Protein AF-A0AAN6ZR58-F1 (afdb_monomer)

Radius of gyration: 18.22 Å; Cα contacts (8 Å, |Δi|>4): 201; chains: 1; bounding box: 56×45×53 Å

Solvent-accessible surface area (backbone atoms only — not comparable to full-atom values): 9163 Å² total; per-residue (Å²): 122,64,61,69,59,78,67,65,90,65,100,60,87,48,36,48,40,38,34,45,58,91,63,96,71,82,87,74,92,67,84,86,82,69,66,88,87,56,59,58,69,64,49,52,52,53,52,48,52,56,48,52,51,46,43,73,75,44,66,88,54,75,62,45,44,31,51,76,44,78,52,60,43,78,96,56,53,93,70,52,53,72,58,56,50,48,50,57,54,48,51,53,31,54,77,68,53,19,28,39,36,36,78,28,50,72,84,45,44,71,61,45,43,77,73,58,30,42,81,78,46,71,44,84,47,102,89,48,54,34,35,32,28,42,20,78,43,70,80,74,81,80,77,72,79,80,78,83,128

InterPro domains:
  IPR000182 GNAT domain [PF13673] (60-122)
  IPR016181 Acyl-CoA N-acyltransferase [SSF55729] (57-133)
  IPR052523 Trichothecene Biosynthesis Acetyltransferases [PTHR42791] (30-126)

Secondary structure (DSSP, 8-state):
--------SSS---EEEEEEE----PPP-------TT--HHHHHHHHHHHHHHHHHHHTT-SSEEEEEEEEE-GGGTTSSHHHHHHHHHHHHHHHTT-EEEEEE-HHHHHHHHTTTPEEEEEE--TT-PEEEEEEPPP-----------

Mean predicted aligned error: 9.73 Å

Nearest PDB structures (foldseek):
  7k09-assembly1_A  TM=6.483E-01  e=1.886E-06  Streptomyces alboniger
  5us1-assembly4_H  TM=8.167E-01  e=4.583E-03  Providencia stuartii
  1xeb-assembly8_H  TM=8.016E-01  e=1.595E-02  Pseudomonas aeruginosa
  2g0b-assembly11_D  TM=6.343E-01  e=1.243E-02  uncultured bacterium
  5us1-assembly5_J-2  TM=4.801E-01  e=3.801E-03  Providencia stuartii

Sequence (149 aa):
MADVVKVGGNDELKARVTTSKSRSKSRSEDDGWVPEALDVPAWLEVSAALRNERERVVGRLEDVCRITLLSIRPDYQRLGLGSALMHHICEDIDRHGRYGNVLSSPAGVRLYSKFRFEVVGRVETPYGPISSMLRRKVQRDVSVPKKHY

Structure (mmCIF, N/CA/C/O backbone):
data_AF-A0AAN6ZR58-F1
#
_entry.id   AF-A0AAN6ZR58-F1
#
loop_
_atom_site.group_PDB
_atom_site.id
_atom_site.type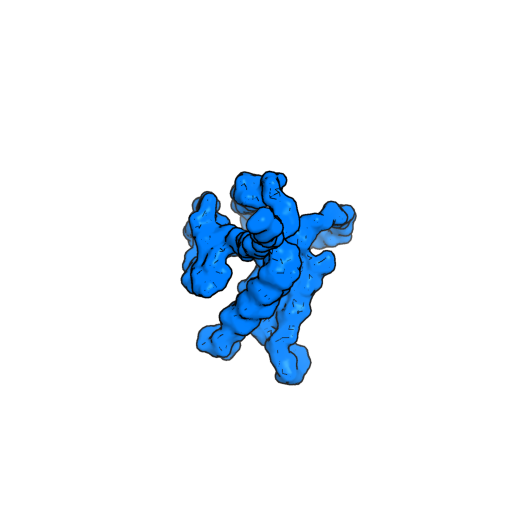_symbol
_atom_site.label_atom_id
_atom_site.label_alt_id
_atom_site.label_comp_id
_atom_site.label_asym_id
_atom_site.label_entity_id
_atom_site.label_seq_id
_atom_site.pdbx_PDB_ins_code
_atom_site.Cartn_x
_atom_site.Cartn_y
_atom_site.Cartn_z
_atom_site.occupancy
_atom_site.B_iso_or_equiv
_atom_site.auth_seq_id
_atom_site.auth_comp_id
_atom_site.auth_asym_id
_atom_site.auth_atom_id
_atom_site.pdbx_PDB_model_num
ATOM 1 N N . MET A 1 1 ? 10.030 -2.400 15.795 1.00 27.03 1 MET A N 1
ATOM 2 C CA . MET A 1 1 ? 9.904 -3.868 15.751 1.00 27.03 1 MET A CA 1
ATOM 3 C C . MET A 1 1 ? 9.002 -4.175 14.570 1.00 27.03 1 MET A C 1
ATOM 5 O O . MET A 1 1 ? 7.974 -3.514 14.467 1.00 27.03 1 MET A O 1
ATOM 9 N N . ALA A 1 2 ? 9.465 -4.982 13.617 1.00 32.69 2 ALA A N 1
ATOM 10 C CA . ALA A 1 2 ? 8.630 -5.444 12.517 1.00 32.69 2 ALA A CA 1
ATOM 11 C C . ALA A 1 2 ? 7.964 -6.732 12.984 1.00 32.69 2 ALA A C 1
ATOM 13 O O . ALA A 1 2 ? 8.671 -7.659 13.375 1.00 32.69 2 ALA A O 1
ATOM 14 N N . ASP A 1 3 ? 6.639 -6.764 12.994 1.00 38.50 3 ASP A N 1
ATOM 15 C CA . ASP A 1 3 ? 5.913 -7.944 13.442 1.00 38.50 3 ASP A CA 1
ATOM 16 C C . A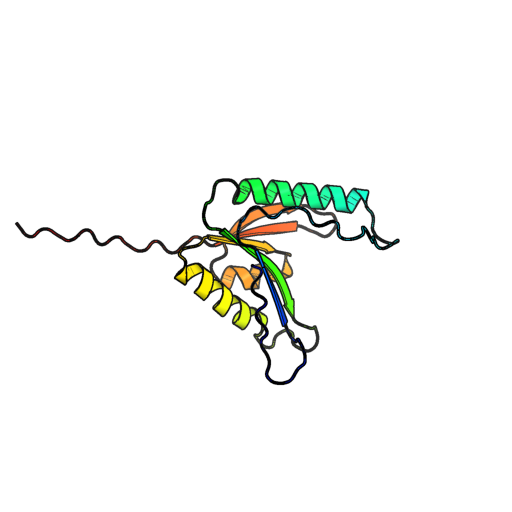SP A 1 3 ? 5.804 -8.895 12.238 1.00 38.50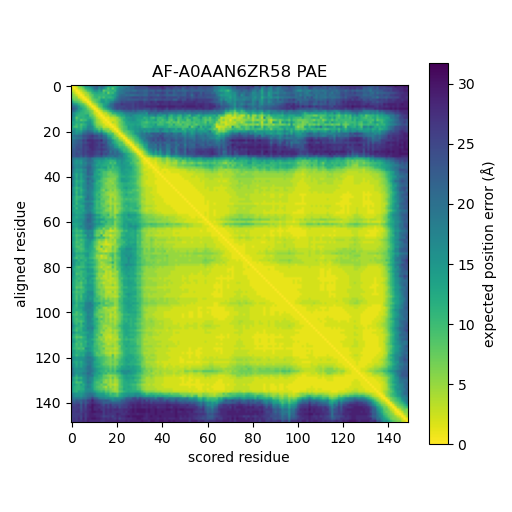 3 ASP A C 1
ATOM 18 O O . ASP A 1 3 ? 5.112 -8.613 11.258 1.00 38.50 3 ASP A O 1
ATOM 22 N N . VAL A 1 4 ? 6.579 -9.986 12.267 1.00 41.53 4 VAL A N 1
ATOM 23 C CA . VAL A 1 4 ? 6.490 -11.073 11.283 1.00 41.53 4 VAL A CA 1
ATOM 24 C C . VAL A 1 4 ? 5.419 -12.034 11.774 1.00 41.53 4 VAL A C 1
ATOM 26 O O . VAL A 1 4 ? 5.647 -12.824 12.686 1.00 41.53 4 VAL A O 1
ATOM 29 N N . VAL A 1 5 ? 4.237 -11.965 11.172 1.00 44.62 5 VAL A N 1
ATOM 30 C CA . VAL A 1 5 ? 3.155 -12.907 11.471 1.00 44.62 5 VAL A CA 1
ATOM 31 C C . VAL A 1 5 ? 3.339 -14.135 10.584 1.00 44.62 5 VAL A C 1
ATOM 33 O O . VAL A 1 5 ? 3.177 -14.059 9.365 1.00 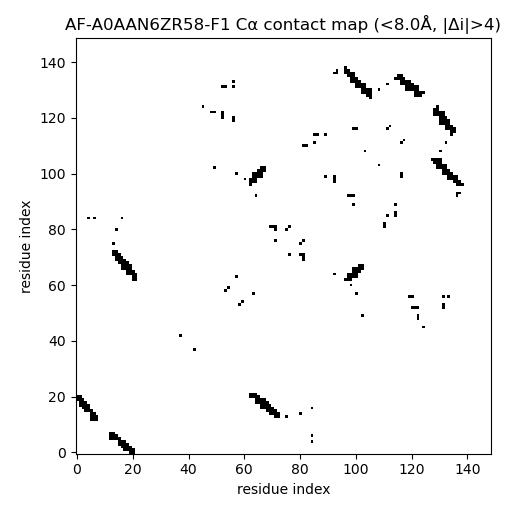44.62 5 VAL A O 1
ATOM 36 N N . LYS A 1 6 ? 3.714 -15.260 11.200 1.00 44.22 6 LYS A N 1
ATOM 37 C CA . LYS A 1 6 ? 3.848 -16.571 10.553 1.00 44.22 6 LYS A CA 1
ATOM 38 C C . LYS A 1 6 ? 2.519 -17.313 10.729 1.00 44.22 6 LYS A C 1
ATOM 40 O O . LYS A 1 6 ? 2.116 -17.581 11.855 1.00 44.22 6 LYS A O 1
ATOM 45 N N . VAL A 1 7 ? 1.819 -17.615 9.635 1.00 41.25 7 VAL A N 1
ATOM 46 C CA . VAL A 1 7 ? 0.577 -18.409 9.670 1.00 41.25 7 VAL A CA 1
ATOM 47 C C . VAL A 1 7 ? 0.832 -19.744 8.972 1.00 41.25 7 VAL A C 1
ATOM 49 O O . VAL A 1 7 ? 0.990 -19.784 7.753 1.00 41.25 7 VAL A O 1
ATOM 52 N N . GLY A 1 8 ? 0.893 -20.827 9.752 1.00 39.72 8 GLY A N 1
ATOM 53 C CA . GLY A 1 8 ? 1.026 -22.201 9.260 1.00 39.72 8 GLY A CA 1
ATOM 54 C C . GLY A 1 8 ? 1.636 -23.142 10.301 1.00 39.72 8 GLY A C 1
ATOM 55 O O . GLY A 1 8 ? 2.738 -22.892 10.776 1.00 39.72 8 GLY A O 1
ATOM 56 N N . GLY A 1 9 ? 0.914 -24.214 10.649 1.00 40.81 9 GLY A N 1
ATOM 57 C CA . GLY A 1 9 ? 1.487 -25.376 11.334 1.00 40.81 9 GLY A CA 1
ATOM 58 C C . GLY A 1 9 ? 2.362 -26.174 10.361 1.00 40.81 9 GLY A C 1
ATOM 59 O O . GLY A 1 9 ? 1.976 -26.350 9.202 1.00 40.81 9 GLY A O 1
ATOM 60 N N . ASN A 1 10 ? 3.516 -26.630 10.850 1.00 42.72 10 ASN A N 1
ATOM 61 C CA . ASN A 1 10 ? 4.685 -27.168 10.136 1.00 42.72 10 ASN A CA 1
ATOM 62 C C . ASN A 1 10 ? 5.546 -26.118 9.414 1.00 42.72 10 ASN A C 1
ATOM 64 O O . ASN A 1 10 ? 5.038 -25.242 8.721 1.00 42.72 10 ASN A O 1
ATOM 68 N N . ASP A 1 11 ? 6.862 -26.250 9.600 1.00 52.41 11 ASP A N 1
ATOM 69 C CA . ASP A 1 11 ? 7.977 -25.297 9.435 1.00 52.41 11 ASP A CA 1
ATOM 70 C C . ASP A 1 11 ? 8.151 -24.518 8.109 1.00 52.41 11 ASP A C 1
ATOM 72 O O . ASP A 1 11 ? 9.144 -23.813 7.929 1.00 52.41 11 ASP A O 1
ATOM 76 N N . GLU A 1 12 ? 7.185 -24.525 7.194 1.00 53.59 12 GLU A N 1
ATOM 77 C CA . GLU A 1 12 ? 7.275 -23.821 5.913 1.00 53.59 12 GLU A CA 1
ATOM 78 C C . GLU A 1 12 ? 6.613 -22.429 5.961 1.00 53.59 12 GLU A C 1
ATOM 80 O O . GLU A 1 12 ? 5.435 -22.2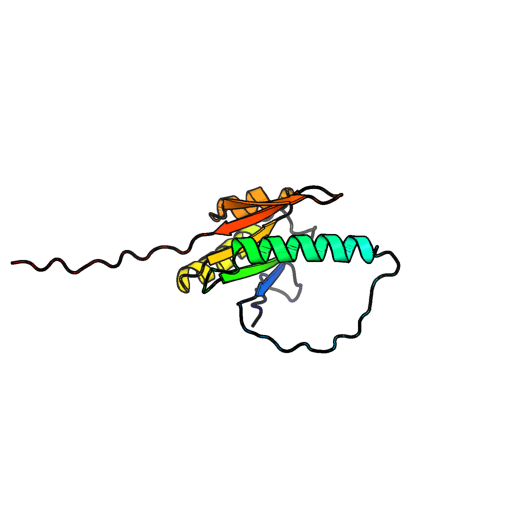74 6.292 1.00 53.59 12 GLU A O 1
ATOM 85 N N . LEU A 1 13 ? 7.362 -21.375 5.614 1.00 61.38 13 LEU A N 1
ATOM 86 C CA . LEU A 1 13 ? 6.875 -19.992 5.649 1.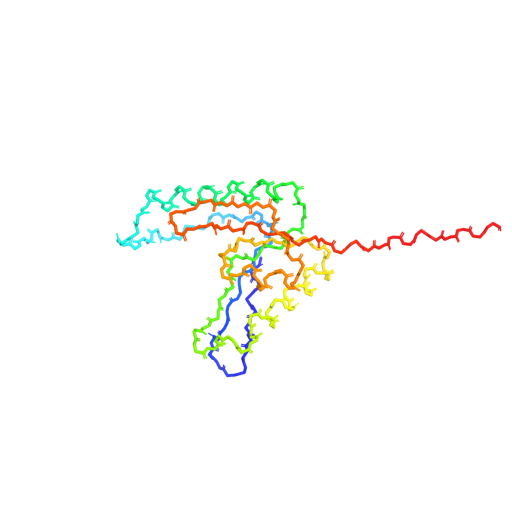00 61.38 13 LEU A CA 1
ATOM 87 C C . LEU A 1 13 ? 5.977 -19.708 4.426 1.00 61.38 13 LEU A C 1
ATOM 89 O O . LEU A 1 13 ? 6.452 -19.371 3.345 1.00 61.38 13 LEU A O 1
ATOM 93 N N . LYS A 1 14 ? 4.658 -19.866 4.594 1.00 72.88 14 LYS A N 1
ATOM 94 C CA . LYS A 1 14 ? 3.650 -19.764 3.510 1.00 72.88 14 LYS A CA 1
ATOM 95 C C . LYS A 1 14 ? 3.246 -18.336 3.148 1.00 72.88 14 LYS A C 1
ATOM 97 O O . LYS A 1 14 ? 2.762 -18.061 2.048 1.00 72.88 14 LYS A O 1
ATOM 102 N N . ALA A 1 15 ? 3.442 -17.433 4.095 1.00 69.31 15 ALA A N 1
ATOM 103 C CA . ALA A 1 15 ? 2.996 -16.061 4.038 1.00 69.31 15 ALA A CA 1
ATOM 104 C C . ALA A 1 15 ? 3.940 -15.178 4.848 1.00 69.31 15 ALA A C 1
ATOM 106 O O . ALA A 1 15 ? 4.386 -15.573 5.928 1.00 69.31 15 ALA A O 1
ATOM 107 N N . ARG A 1 16 ? 4.215 -13.976 4.343 1.00 76.31 16 ARG A N 1
ATOM 108 C CA . ARG A 1 16 ? 5.025 -12.981 5.042 1.00 76.31 16 ARG A CA 1
ATOM 109 C C . ARG A 1 16 ? 4.316 -11.641 5.023 1.00 76.31 16 ARG A C 1
ATOM 111 O O . ARG A 1 16 ? 3.951 -11.133 3.965 1.00 76.31 16 ARG A O 1
ATOM 118 N N . VAL A 1 17 ? 4.199 -11.046 6.204 1.00 71.62 17 VAL A N 1
ATOM 119 C CA . VAL A 1 17 ? 3.919 -9.623 6.354 1.00 71.62 17 VAL A CA 1
ATOM 120 C C . VAL A 1 17 ? 5.107 -8.950 7.021 1.00 71.62 17 VAL A C 1
ATOM 122 O O . VAL A 1 17 ? 5.777 -9.521 7.880 1.00 71.62 17 VAL A O 1
ATOM 125 N N . THR A 1 18 ? 5.405 -7.733 6.598 1.00 77.94 18 THR A N 1
ATOM 126 C CA . THR A 1 18 ? 6.303 -6.844 7.322 1.00 77.94 18 THR A CA 1
ATOM 127 C C . THR A 1 18 ? 5.561 -5.540 7.556 1.00 77.94 18 THR A C 1
ATOM 129 O O . THR A 1 18 ? 5.017 -4.941 6.627 1.00 77.94 18 THR A O 1
ATOM 132 N N . THR A 1 19 ? 5.502 -5.132 8.819 1.00 74.00 19 THR A N 1
ATOM 133 C CA . THR A 1 19 ? 4.963 -3.841 9.231 1.00 74.00 19 THR A CA 1
ATOM 134 C C . THR A 1 19 ? 6.076 -3.001 9.839 1.00 74.00 19 THR A C 1
ATOM 136 O O . THR A 1 19 ? 7.025 -3.520 10.428 1.00 74.00 19 THR A O 1
ATOM 139 N N . SER A 1 20 ? 5.997 -1.684 9.691 1.00 75.44 20 SER A N 1
ATOM 140 C CA . SER A 1 20 ? 6.901 -0.768 10.386 1.00 75.44 20 SER A CA 1
ATOM 141 C C . SER A 1 20 ? 6.091 0.250 11.171 1.00 75.44 20 SER A C 1
ATOM 143 O O . SER A 1 20 ? 5.238 0.924 10.593 1.00 75.44 20 SER A O 1
ATOM 145 N N . LYS A 1 21 ? 6.402 0.390 12.460 1.00 63.03 21 LYS A N 1
ATOM 146 C CA . LYS A 1 21 ? 5.972 1.517 13.296 1.00 63.03 21 LYS A CA 1
ATOM 147 C C . LYS A 1 21 ? 6.974 2.657 13.100 1.00 63.03 21 LYS A C 1
ATOM 149 O O . LYS A 1 21 ? 8.173 2.386 12.988 1.00 63.03 21 LYS A O 1
ATOM 154 N N . SER A 1 22 ? 6.511 3.902 13.058 1.00 50.00 22 SER A N 1
ATOM 155 C CA . SER A 1 22 ? 7.383 5.079 13.026 1.00 50.00 22 SER A CA 1
ATOM 156 C C . SER A 1 22 ? 8.159 5.193 14.347 1.00 50.00 22 SER A C 1
ATOM 158 O O . SER A 1 22 ? 7.701 5.788 15.313 1.00 50.00 22 SER A O 1
ATOM 160 N N . ARG A 1 23 ? 9.342 4.580 14.414 1.00 43.62 23 ARG A N 1
ATOM 161 C CA . ARG A 1 23 ? 10.403 4.926 15.370 1.00 43.62 23 ARG A CA 1
ATOM 162 C C . ARG A 1 23 ? 11.661 5.196 14.562 1.00 43.62 23 ARG A C 1
ATOM 164 O O . ARG A 1 23 ? 11.975 4.422 13.656 1.00 43.62 23 ARG A O 1
ATOM 171 N N . SER A 1 24 ? 12.353 6.285 14.892 1.00 43.38 24 SER A N 1
ATOM 172 C CA . SER A 1 24 ? 13.680 6.598 14.369 1.00 43.38 24 SER A CA 1
ATOM 173 C C . SER A 1 24 ? 14.584 5.377 14.556 1.00 43.38 24 SER A C 1
ATOM 175 O O . SER A 1 24 ? 14.743 4.866 15.666 1.00 43.38 24 SER A O 1
ATOM 177 N N . LYS A 1 25 ? 15.114 4.843 13.454 1.00 42.88 25 LYS A N 1
ATOM 178 C CA . LYS A 1 25 ? 16.064 3.731 13.478 1.00 42.88 25 LYS A CA 1
ATOM 179 C C . LYS A 1 25 ? 17.340 4.199 12.792 1.00 42.88 25 LYS A C 1
ATOM 181 O O . LYS A 1 25 ? 17.284 4.686 11.665 1.00 42.88 25 LYS A O 1
ATOM 186 N N . SER A 1 26 ? 18.453 4.091 13.512 1.00 45.31 26 SER A N 1
ATOM 187 C CA . SER A 1 26 ? 19.804 4.321 13.011 1.00 45.31 26 SER A CA 1
ATOM 188 C C . SER A 1 26 ? 20.076 3.444 11.785 1.00 45.31 26 SER A C 1
ATOM 190 O O . SER A 1 26 ? 19.645 2.288 11.727 1.00 45.31 26 SER A O 1
ATOM 192 N N . ARG A 1 27 ? 20.757 4.023 10.787 1.00 40.75 27 ARG A N 1
ATOM 193 C CA . ARG A 1 27 ? 21.229 3.317 9.587 1.00 40.75 27 ARG A CA 1
ATOM 194 C C . ARG A 1 27 ? 22.215 2.242 10.038 1.00 40.75 27 ARG A C 1
ATOM 196 O O . ARG A 1 27 ? 23.224 2.573 10.645 1.00 40.75 27 ARG A O 1
ATOM 203 N N . SER A 1 28 ? 21.892 0.980 9.781 1.00 51.19 28 SER A N 1
ATOM 204 C CA . SER A 1 28 ? 22.899 -0.083 9.732 1.00 51.19 28 SER A CA 1
ATOM 205 C C . SER A 1 28 ? 23.416 -0.134 8.302 1.00 51.19 28 SER A C 1
ATOM 207 O O . SER A 1 28 ? 22.634 0.010 7.360 1.00 51.19 28 SER A O 1
ATOM 209 N N . GLU A 1 29 ? 24.731 -0.250 8.177 1.00 50.47 29 GLU A N 1
ATOM 210 C CA . GLU A 1 29 ? 25.445 -0.511 6.934 1.00 50.47 29 GLU A CA 1
ATOM 211 C C . GLU A 1 29 ? 25.130 -1.954 6.533 1.00 50.47 29 GLU A C 1
ATOM 213 O O . GLU A 1 29 ? 25.643 -2.895 7.127 1.00 50.47 29 GLU A O 1
ATOM 218 N N . ASP A 1 30 ? 24.179 -2.122 5.618 1.00 54.50 30 ASP A N 1
ATOM 219 C CA . ASP A 1 30 ? 23.919 -3.399 4.958 1.00 54.50 30 ASP A CA 1
ATOM 220 C C . ASP A 1 30 ? 24.599 -3.300 3.588 1.00 54.50 30 ASP A C 1
ATOM 222 O O . ASP A 1 30 ? 24.325 -2.351 2.841 1.00 54.50 30 ASP A O 1
ATOM 226 N N . ASP A 1 31 ? 25.558 -4.192 3.325 1.00 50.97 31 ASP A N 1
ATOM 227 C CA . ASP A 1 31 ? 26.434 -4.155 2.152 1.00 50.97 31 ASP A CA 1
ATOM 228 C C . ASP A 1 31 ? 25.599 -4.055 0.871 1.00 50.97 31 ASP A C 1
ATOM 230 O O . ASP A 1 31 ? 24.733 -4.889 0.603 1.00 50.97 31 ASP A O 1
ATOM 234 N N . GLY A 1 32 ? 25.844 -2.988 0.103 1.00 64.62 32 GLY A N 1
ATOM 235 C CA . GLY A 1 32 ? 25.041 -2.504 -1.023 1.00 64.62 32 GLY A CA 1
ATOM 236 C C . GLY A 1 32 ? 25.034 -3.399 -2.261 1.00 64.62 32 GLY A C 1
ATOM 237 O O . GLY A 1 32 ? 25.322 -2.930 -3.361 1.00 64.62 32 GLY A O 1
ATOM 238 N N . TRP A 1 33 ? 24.690 -4.675 -2.104 1.00 82.88 33 TRP A N 1
ATOM 239 C CA . TRP A 1 33 ? 24.443 -5.574 -3.217 1.00 82.88 33 TRP A CA 1
ATOM 240 C C . TRP A 1 33 ? 23.219 -5.107 -4.010 1.00 82.88 33 TRP A C 1
ATOM 242 O O . TRP A 1 33 ? 22.123 -4.931 -3.469 1.00 82.88 33 TRP A O 1
ATOM 252 N N . VAL A 1 34 ? 23.414 -4.925 -5.314 1.00 80.56 34 VAL A N 1
ATOM 253 C CA . VAL A 1 34 ? 22.378 -4.537 -6.270 1.00 80.56 34 VAL A CA 1
ATOM 254 C C . VAL A 1 34 ? 22.413 -5.529 -7.436 1.00 80.56 34 VAL A C 1
ATOM 256 O O . VAL A 1 34 ? 23.500 -5.798 -7.950 1.00 80.56 34 VAL A O 1
ATOM 259 N N . PRO A 1 35 ? 21.267 -6.090 -7.872 1.00 88.06 35 PRO A N 1
ATOM 260 C CA . PRO A 1 35 ? 21.230 -6.952 -9.049 1.00 88.06 35 PRO A CA 1
ATOM 261 C C . PRO A 1 35 ? 21.724 -6.213 -10.298 1.00 88.06 35 PRO A C 1
ATOM 263 O O . PRO A 1 35 ? 21.307 -5.085 -10.538 1.00 88.06 35 PRO A O 1
ATOM 266 N N . GLU A 1 36 ? 22.528 -6.869 -11.135 1.00 88.62 36 GLU A N 1
ATOM 267 C CA . GLU A 1 36 ? 23.045 -6.282 -12.386 1.00 88.62 36 GLU A CA 1
ATOM 268 C C . GLU A 1 36 ? 21.922 -5.830 -13.334 1.00 88.62 36 GLU A C 1
ATOM 270 O O . GLU A 1 36 ? 22.024 -4.801 -13.992 1.00 88.62 36 GLU A O 1
ATOM 275 N N . ALA A 1 37 ? 20.804 -6.560 -13.345 1.00 91.88 37 ALA A N 1
ATOM 276 C CA . ALA A 1 37 ? 19.631 -6.231 -14.150 1.00 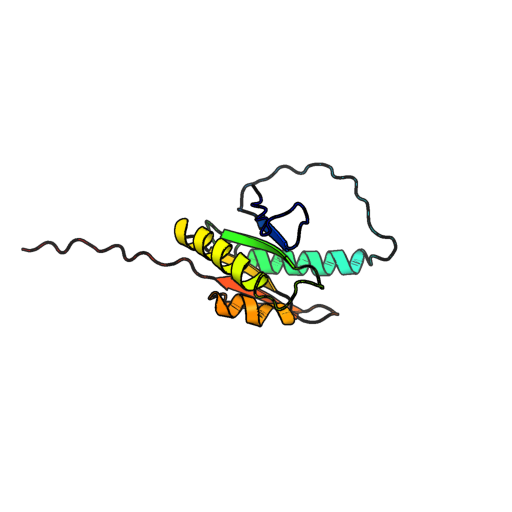91.88 37 ALA A CA 1
ATOM 277 C C . ALA A 1 37 ? 18.793 -5.058 -13.597 1.00 91.88 37 ALA A C 1
ATOM 279 O O . ALA A 1 37 ? 17.768 -4.716 -14.188 1.00 91.88 37 ALA A O 1
ATOM 280 N N . LEU A 1 38 ? 19.157 -4.472 -12.448 1.00 88.88 38 LEU A N 1
ATOM 281 C CA . LEU A 1 38 ? 18.409 -3.357 -11.879 1.00 88.88 38 LEU A CA 1
ATOM 282 C C . LEU A 1 38 ? 18.798 -2.047 -12.569 1.00 88.88 38 LEU A C 1
ATOM 284 O O . LEU A 1 38 ? 19.916 -1.560 -12.425 1.00 88.88 38 LEU A O 1
ATOM 288 N N . ASP A 1 39 ? 17.827 -1.418 -13.222 1.00 90.69 39 ASP A N 1
ATOM 289 C CA . ASP A 1 39 ? 17.930 -0.018 -13.628 1.00 90.69 39 ASP A CA 1
ATOM 290 C C . ASP A 1 39 ? 17.933 0.878 -12.375 1.00 90.69 39 ASP A C 1
ATOM 292 O O . ASP A 1 39 ? 16.890 1.177 -11.783 1.00 90.69 39 ASP A O 1
ATOM 296 N N . VAL A 1 40 ? 19.134 1.249 -11.922 1.00 90.94 40 VAL A N 1
ATOM 297 C CA . VAL A 1 40 ? 19.335 2.042 -10.701 1.00 90.94 40 VAL A CA 1
ATOM 298 C C . VAL A 1 40 ? 18.703 3.438 -10.810 1.00 90.94 40 VAL A C 1
ATOM 300 O O . VAL A 1 40 ? 17.998 3.814 -9.869 1.00 90.94 40 VAL A O 1
ATOM 303 N N . PRO A 1 41 ? 18.888 4.216 -11.900 1.00 91.06 41 PRO A N 1
ATOM 304 C CA . PRO A 1 41 ? 18.193 5.491 -12.075 1.00 91.06 41 PRO A CA 1
ATOM 305 C C . PRO A 1 41 ? 16.668 5.378 -11.968 1.00 91.06 41 PRO A C 1
ATOM 307 O O . PRO A 1 41 ? 16.065 6.091 -11.160 1.00 91.06 41 PRO A O 1
ATOM 310 N N . ALA A 1 42 ? 16.051 4.444 -12.699 1.00 90.69 42 ALA A N 1
ATOM 311 C CA . ALA A 1 42 ? 14.602 4.255 -12.658 1.00 90.69 42 ALA A CA 1
ATOM 312 C C . ALA A 1 42 ? 14.127 3.822 -11.261 1.00 90.69 42 ALA A C 1
ATOM 314 O O . ALA A 1 42 ? 13.107 4.297 -10.752 1.00 90.69 42 ALA A O 1
ATOM 315 N N . TRP A 1 43 ? 14.892 2.952 -10.594 1.00 90.25 43 TRP A N 1
ATOM 316 C CA . TRP A 1 43 ? 14.609 2.542 -9.222 1.00 90.25 43 TRP A CA 1
ATOM 317 C C . TRP A 1 43 ? 14.653 3.715 -8.236 1.00 90.25 43 TRP A C 1
ATOM 319 O O . TRP A 1 43 ? 13.777 3.821 -7.370 1.00 90.25 43 TRP A O 1
ATOM 329 N N . LEU A 1 44 ? 15.650 4.599 -8.346 1.00 92.06 44 LEU A N 1
ATOM 330 C CA . LEU A 1 44 ? 15.787 5.774 -7.484 1.00 92.06 44 LEU A CA 1
ATOM 331 C C . LEU A 1 44 ? 14.640 6.766 -7.690 1.00 92.06 44 LEU A C 1
ATOM 333 O O . LEU A 1 44 ? 14.104 7.273 -6.701 1.00 92.06 44 LEU A O 1
ATOM 337 N N . GLU A 1 45 ? 14.233 6.997 -8.937 1.00 93.31 45 GLU A N 1
ATOM 338 C CA . GLU A 1 45 ? 13.103 7.862 -9.280 1.00 93.31 45 GLU A CA 1
ATOM 339 C C . GLU A 1 45 ? 11.798 7.344 -8.661 1.00 93.31 45 GLU A C 1
ATOM 341 O O . GLU A 1 45 ? 11.150 8.047 -7.877 1.00 93.31 45 GLU A O 1
ATOM 346 N N . VAL A 1 46 ? 11.456 6.077 -8.918 1.00 92.50 46 VAL A N 1
ATOM 347 C CA . VAL A 1 46 ? 10.254 5.445 -8.352 1.00 92.50 46 VAL A CA 1
ATOM 348 C C . VAL A 1 46 ? 10.322 5.441 -6.823 1.00 92.50 46 VAL A C 1
ATOM 350 O O . VAL A 1 46 ? 9.349 5.784 -6.147 1.00 92.50 46 VAL A O 1
ATOM 353 N N . SER A 1 47 ? 11.482 5.125 -6.246 1.00 91.81 47 SER A N 1
ATOM 354 C CA . SER A 1 47 ? 11.684 5.133 -4.794 1.00 91.81 47 SER A CA 1
ATOM 355 C C . SER A 1 47 ? 11.475 6.515 -4.173 1.00 91.81 47 SER A C 1
ATOM 357 O O . SER A 1 47 ? 10.920 6.615 -3.073 1.00 91.81 47 SER A O 1
ATOM 359 N N . ALA A 1 48 ? 11.913 7.582 -4.846 1.00 95.25 48 ALA A N 1
ATOM 360 C CA . ALA A 1 48 ? 11.700 8.955 -4.406 1.00 95.25 48 ALA A CA 1
ATOM 361 C C . ALA A 1 48 ? 10.217 9.339 -4.489 1.00 95.25 48 ALA A C 1
ATOM 363 O O . ALA A 1 48 ? 9.669 9.845 -3.508 1.00 95.25 48 ALA A O 1
ATOM 364 N N . ALA A 1 49 ? 9.541 9.017 -5.593 1.00 95.94 49 ALA A N 1
ATOM 365 C CA . ALA A 1 49 ? 8.116 9.291 -5.766 1.00 95.94 49 ALA A CA 1
ATOM 366 C C . ALA A 1 49 ? 7.257 8.587 -4.698 1.00 95.94 49 ALA A C 1
ATOM 368 O O . ALA A 1 49 ? 6.441 9.225 -4.030 1.00 95.94 49 ALA A O 1
ATOM 369 N N . LEU A 1 50 ? 7.502 7.296 -4.442 1.00 95.00 50 LEU A N 1
ATOM 370 C CA . LEU A 1 50 ? 6.810 6.535 -3.392 1.00 95.00 50 LEU A CA 1
ATOM 371 C C . LEU A 1 50 ? 7.099 7.082 -1.984 1.00 95.00 50 LEU A C 1
ATOM 373 O O . LEU A 1 50 ? 6.234 7.047 -1.104 1.00 95.00 50 LEU A O 1
ATOM 377 N N . ARG A 1 51 ? 8.315 7.591 -1.743 1.00 95.00 51 ARG A N 1
ATOM 378 C CA . ARG A 1 51 ? 8.685 8.226 -0.470 1.00 95.00 51 ARG A CA 1
ATOM 379 C C . ARG A 1 51 ? 7.949 9.547 -0.269 1.00 95.00 51 ARG A C 1
ATOM 381 O O . ARG A 1 51 ? 7.421 9.757 0.820 1.00 95.00 51 ARG A O 1
ATOM 388 N N . ASN A 1 52 ? 7.897 10.386 -1.298 1.00 97.12 52 ASN A N 1
ATOM 389 C CA . ASN A 1 52 ? 7.205 11.672 -1.268 1.00 97.12 52 ASN A CA 1
ATOM 390 C C . ASN A 1 52 ? 5.700 11.482 -1.079 1.00 97.12 52 ASN A C 1
ATOM 392 O O . ASN A 1 52 ? 5.095 12.159 -0.254 1.00 97.12 52 ASN A O 1
ATOM 396 N N . GLU A 1 53 ? 5.106 10.508 -1.770 1.00 97.62 53 GLU A N 1
ATOM 397 C CA . GLU A 1 53 ? 3.690 10.186 -1.605 1.00 97.62 53 GLU A CA 1
ATOM 398 C C . GLU A 1 53 ? 3.379 9.711 -0.185 1.00 97.62 53 GLU A C 1
ATOM 400 O O . GLU A 1 53 ? 2.390 10.124 0.424 1.00 97.62 53 GLU A O 1
ATOM 405 N N . ARG A 1 54 ? 4.247 8.871 0.386 1.00 94.31 54 ARG A N 1
ATOM 406 C CA . ARG A 1 54 ? 4.109 8.465 1.784 1.00 94.31 54 ARG A CA 1
ATOM 407 C C . ARG A 1 54 ? 4.166 9.678 2.710 1.00 94.31 54 ARG A C 1
ATOM 409 O O . ARG A 1 54 ? 3.299 9.811 3.565 1.00 94.31 54 ARG A O 1
ATOM 416 N N . GLU A 1 55 ? 5.159 10.546 2.546 1.00 95.56 55 GLU A N 1
ATOM 417 C CA . GLU A 1 55 ? 5.302 11.749 3.372 1.00 95.56 55 GLU A CA 1
ATOM 418 C C . GLU A 1 55 ? 4.064 12.649 3.274 1.00 95.56 55 GLU A C 1
ATOM 420 O O . GLU A 1 55 ? 3.527 13.091 4.286 1.00 95.56 55 GLU A O 1
ATOM 425 N N . ARG A 1 56 ? 3.525 12.829 2.065 1.00 97.25 56 ARG A N 1
ATOM 426 C CA . ARG A 1 56 ? 2.293 13.587 1.830 1.00 97.25 56 ARG A CA 1
ATOM 427 C C . ARG A 1 56 ? 1.095 13.013 2.591 1.00 97.25 56 ARG A C 1
ATOM 429 O O . ARG A 1 56 ? 0.299 13.776 3.132 1.00 97.25 56 ARG A O 1
ATOM 436 N N . VAL A 1 57 ? 0.941 11.687 2.610 1.00 95.62 57 VAL A N 1
ATOM 437 C CA . VAL A 1 57 ? -0.231 11.025 3.208 1.00 95.62 57 VAL A CA 1
ATOM 438 C C . VAL A 1 57 ? -0.112 10.882 4.721 1.00 95.62 57 VAL A C 1
ATOM 440 O O . VAL A 1 57 ? -1.096 11.090 5.427 1.00 95.62 57 VAL A O 1
ATOM 443 N N . VAL A 1 58 ? 1.064 10.502 5.225 1.00 94.81 58 VAL A N 1
ATOM 444 C CA . VAL A 1 58 ? 1.235 10.130 6.638 1.00 94.81 58 VAL A CA 1
ATOM 445 C C . VAL A 1 58 ? 2.202 11.015 7.419 1.00 94.81 58 VAL A C 1
ATOM 447 O O . VAL A 1 58 ? 2.279 10.853 8.629 1.00 94.81 58 VAL A O 1
ATOM 450 N N . GLY A 1 59 ? 2.903 11.963 6.792 1.00 91.94 59 GLY A N 1
ATOM 451 C CA . GLY A 1 59 ? 3.922 12.793 7.457 1.00 91.94 59 GLY A CA 1
ATOM 452 C C . GLY A 1 59 ? 3.382 13.678 8.585 1.00 91.94 59 GLY A C 1
ATOM 453 O O . GLY A 1 59 ? 4.108 14.032 9.507 1.00 91.94 59 GLY A O 1
ATOM 454 N N . ARG A 1 60 ? 2.081 13.993 8.557 1.00 91.56 60 ARG A N 1
ATOM 455 C CA . ARG A 1 60 ? 1.381 14.737 9.622 1.00 91.56 60 ARG A CA 1
ATOM 456 C C . ARG A 1 60 ? 0.565 13.846 10.560 1.00 91.56 60 ARG A C 1
ATOM 458 O O . ARG A 1 60 ? -0.126 14.363 11.432 1.00 91.56 60 ARG A O 1
ATOM 465 N N . LEU A 1 61 ? 0.563 12.533 10.335 1.00 92.00 61 LEU A N 1
ATOM 466 C CA . LEU A 1 61 ? -0.200 11.590 11.142 1.00 92.00 61 LEU A CA 1
ATOM 467 C C . LEU A 1 61 ? 0.706 10.970 12.197 1.00 92.00 61 LEU A C 1
ATOM 469 O O . LEU A 1 61 ? 1.751 10.400 11.892 1.00 92.00 61 LEU A O 1
ATOM 473 N N . GLU A 1 62 ? 0.254 11.024 13.439 1.00 88.94 62 GLU A N 1
ATOM 474 C CA . GLU A 1 62 ? 0.841 10.255 14.527 1.00 88.94 62 GLU A CA 1
ATOM 475 C C . GLU A 1 62 ? 0.288 8.820 14.513 1.00 88.94 62 GLU A C 1
ATOM 477 O O . GLU A 1 62 ? -0.802 8.558 13.994 1.00 88.94 62 GLU A O 1
ATOM 482 N N . ASP A 1 63 ? 1.047 7.879 15.081 1.00 90.56 63 ASP A N 1
ATOM 483 C CA . ASP A 1 63 ? 0.609 6.499 15.318 1.00 90.56 63 ASP A CA 1
ATOM 484 C C . ASP A 1 63 ? 0.122 5.743 14.068 1.00 90.56 63 ASP A C 1
ATOM 486 O O . ASP A 1 63 ? -0.995 5.221 13.994 1.00 90.56 63 ASP A O 1
ATOM 490 N N . VAL A 1 64 ? 1.002 5.633 13.070 1.00 94.12 64 VAL A N 1
ATOM 491 C CA . VAL A 1 64 ? 0.725 4.936 11.806 1.00 94.12 64 VAL A CA 1
ATOM 492 C C . VAL A 1 64 ? 1.340 3.534 11.800 1.00 94.12 64 VAL A C 1
ATOM 494 O O . VAL A 1 64 ? 2.547 3.349 11.977 1.00 94.12 64 VAL A O 1
ATOM 497 N N . CYS A 1 65 ? 0.514 2.525 11.527 1.00 95.06 65 CYS A N 1
ATOM 498 C CA . CYS A 1 65 ? 0.956 1.189 11.151 1.00 95.06 65 CYS A CA 1
ATOM 499 C C . CYS A 1 65 ? 1.107 1.113 9.628 1.00 95.06 65 CYS A C 1
ATOM 501 O O . CYS A 1 65 ? 0.120 1.151 8.888 1.00 95.06 65 CYS A O 1
ATOM 503 N N . ARG A 1 66 ? 2.349 1.003 9.149 1.00 94.56 66 ARG A N 1
ATOM 504 C CA . ARG A 1 66 ? 2.630 0.846 7.719 1.00 94.56 66 ARG A CA 1
ATOM 505 C C . ARG A 1 66 ? 2.804 -0.623 7.367 1.00 94.56 66 ARG A C 1
ATOM 507 O O . ARG A 1 66 ? 3.707 -1.263 7.905 1.00 94.56 66 ARG A O 1
ATOM 514 N N . ILE A 1 67 ? 2.013 -1.119 6.420 1.00 95.00 67 ILE A N 1
ATOM 515 C CA . ILE A 1 67 ? 2.219 -2.425 5.786 1.00 95.00 67 ILE A CA 1
ATOM 516 C C . ILE A 1 67 ? 3.264 -2.225 4.684 1.00 95.00 67 ILE A C 1
ATOM 518 O O . ILE A 1 67 ? 3.003 -1.543 3.696 1.00 95.00 67 ILE A O 1
ATOM 522 N N . THR A 1 68 ? 4.472 -2.759 4.873 1.00 90.88 68 THR A N 1
ATOM 523 C CA . THR A 1 68 ? 5.585 -2.576 3.924 1.00 90.88 68 THR A CA 1
ATOM 524 C C . THR A 1 68 ? 5.644 -3.675 2.880 1.00 90.88 68 THR A C 1
ATOM 526 O O . THR A 1 68 ? 6.051 -3.427 1.753 1.00 90.88 68 THR A O 1
ATOM 529 N N . LEU A 1 69 ? 5.268 -4.892 3.266 1.00 89.44 69 LEU A N 1
ATOM 530 C CA . LEU A 1 69 ? 5.213 -6.048 2.385 1.00 89.44 69 LEU A CA 1
ATOM 531 C C . LEU A 1 69 ? 4.129 -6.989 2.897 1.00 89.44 69 LEU A C 1
ATOM 533 O O . LEU A 1 69 ? 4.089 -7.277 4.092 1.00 89.44 69 LEU A O 1
ATOM 537 N N . LEU A 1 70 ? 3.290 -7.483 1.994 1.00 91.81 70 LEU A N 1
ATOM 538 C CA . LEU A 1 70 ? 2.399 -8.611 2.231 1.00 91.81 70 LEU A CA 1
ATOM 539 C C . LEU A 1 70 ? 2.495 -9.519 1.011 1.00 91.81 70 LEU A C 1
ATOM 541 O O . LEU A 1 70 ? 2.135 -9.115 -0.093 1.00 91.81 70 LEU A O 1
ATOM 545 N N . SER A 1 71 ? 3.005 -10.729 1.205 1.00 90.06 71 SER A N 1
ATOM 546 C CA . SER A 1 71 ? 3.162 -11.710 0.137 1.00 90.06 71 SER A CA 1
ATOM 547 C C . SER A 1 71 ? 2.696 -13.090 0.587 1.00 90.06 71 SER A C 1
ATOM 549 O O . SER A 1 71 ? 2.884 -13.499 1.735 1.00 90.06 71 SER A O 1
ATOM 551 N N . ILE A 1 72 ? 2.062 -13.799 -0.345 1.00 91.25 72 ILE A N 1
ATOM 552 C CA . ILE A 1 72 ? 1.611 -15.183 -0.196 1.00 91.25 72 ILE A CA 1
ATOM 553 C C . ILE A 1 72 ? 2.308 -15.997 -1.277 1.00 91.25 72 ILE A C 1
ATOM 555 O O . ILE A 1 72 ? 2.320 -15.578 -2.442 1.00 91.25 72 ILE A O 1
ATOM 559 N N . ARG A 1 73 ? 2.868 -17.151 -0.903 1.00 89.94 73 ARG A N 1
ATOM 560 C CA . ARG A 1 73 ? 3.461 -18.079 -1.872 1.00 89.94 73 ARG A CA 1
ATOM 561 C C . ARG A 1 73 ? 2.456 -18.417 -2.981 1.00 89.94 73 ARG A C 1
ATOM 563 O O . ARG A 1 73 ? 1.300 -18.671 -2.640 1.00 89.94 73 ARG A O 1
ATOM 570 N N . PRO A 1 74 ? 2.867 -18.445 -4.265 1.00 90.06 74 PRO A N 1
ATOM 571 C CA . PRO A 1 74 ? 1.964 -18.683 -5.394 1.00 90.06 74 PRO A CA 1
ATOM 572 C C . PRO A 1 74 ? 1.035 -19.891 -5.211 1.00 90.06 74 PRO A C 1
ATOM 574 O O . PRO A 1 74 ? -0.179 -19.737 -5.334 1.00 90.06 74 PRO A O 1
ATOM 577 N N . ASP A 1 75 ? 1.578 -21.032 -4.777 1.00 93.56 75 ASP A N 1
ATOM 578 C CA . ASP A 1 75 ? 0.834 -22.291 -4.570 1.00 93.56 75 ASP A CA 1
ATOM 579 C C . ASP A 1 75 ? -0.262 -22.201 -3.492 1.00 93.56 75 ASP A C 1
ATOM 581 O O . ASP A 1 75 ? -1.152 -23.043 -3.416 1.00 93.56 75 ASP A O 1
ATOM 585 N N . TYR A 1 76 ? -0.208 -21.165 -2.653 1.00 92.06 76 TYR A N 1
ATOM 586 C CA . TYR A 1 76 ? -1.123 -20.934 -1.536 1.00 92.06 76 TYR A CA 1
ATOM 587 C C . TYR A 1 76 ? -1.997 -19.684 -1.732 1.00 92.06 76 TYR A C 1
ATOM 589 O O . TYR A 1 76 ? -2.702 -19.244 -0.815 1.00 92.06 76 TYR A O 1
ATOM 597 N N . GLN A 1 77 ? -1.966 -19.074 -2.919 1.00 89.75 77 GLN A N 1
ATOM 598 C CA . GLN A 1 77 ? -2.824 -17.939 -3.239 1.00 89.75 77 GLN A CA 1
ATOM 599 C C . GLN A 1 77 ? -4.289 -18.364 -3.379 1.00 89.75 77 GLN A C 1
ATOM 601 O O . GLN A 1 77 ? -4.621 -19.513 -3.647 1.00 89.75 77 GLN A O 1
ATOM 606 N N . ARG A 1 78 ? -5.199 -17.397 -3.207 1.00 90.50 78 ARG A N 1
ATOM 607 C CA . ARG A 1 78 ? -6.664 -17.586 -3.284 1.00 90.50 78 ARG A CA 1
ATOM 608 C C . ARG A 1 78 ? -7.267 -18.531 -2.231 1.00 90.50 78 ARG A C 1
ATOM 610 O O . ARG A 1 78 ? -8.469 -18.756 -2.260 1.00 90.50 78 ARG A O 1
ATOM 617 N N . LEU A 1 79 ? -6.485 -18.973 -1.244 1.00 93.19 79 LEU A N 1
ATOM 618 C CA . LEU A 1 79 ? -6.948 -19.762 -0.091 1.00 93.19 79 LEU A CA 1
ATOM 619 C C . LEU A 1 79 ? -7.364 -18.898 1.115 1.00 93.19 79 LEU A C 1
ATOM 621 O O . LEU A 1 79 ? -7.407 -19.365 2.246 1.00 93.19 79 LEU A O 1
ATOM 625 N N . GLY A 1 80 ? -7.596 -17.598 0.911 1.00 92.88 80 GLY A N 1
ATOM 626 C CA . GLY A 1 80 ? -7.980 -16.675 1.986 1.00 92.88 80 GLY A CA 1
ATOM 627 C C . GLY A 1 80 ? -6.845 -16.232 2.921 1.00 92.88 80 GLY A C 1
ATOM 628 O O . GLY A 1 80 ? -7.079 -15.371 3.765 1.00 92.88 80 GLY A O 1
ATOM 629 N N . LEU A 1 81 ? -5.609 -16.718 2.742 1.00 94.00 81 LEU A N 1
ATOM 630 C CA . LEU A 1 81 ? -4.467 -16.370 3.605 1.00 94.00 81 LEU A CA 1
ATOM 631 C C . LEU A 1 81 ? -4.185 -14.861 3.669 1.00 94.00 81 LEU A C 1
ATOM 633 O O . LEU A 1 81 ? -3.927 -14.327 4.743 1.00 94.00 81 LEU A O 1
ATOM 637 N N . GLY A 1 82 ? -4.291 -14.152 2.539 1.00 92.88 82 GLY A N 1
ATOM 638 C CA . GLY A 1 82 ? -4.135 -12.693 2.514 1.00 92.88 82 GLY A CA 1
ATOM 639 C C . GLY A 1 82 ? -5.185 -11.975 3.368 1.00 92.88 82 GLY A C 1
ATOM 640 O O . GLY A 1 82 ? -4.853 -11.046 4.098 1.00 92.88 82 GLY A O 1
ATOM 641 N N . SER A 1 83 ? -6.436 -12.444 3.339 1.00 95.38 83 SER A N 1
ATOM 642 C CA . SER A 1 83 ? -7.499 -11.915 4.198 1.00 95.38 83 SER A CA 1
ATOM 643 C C . SER A 1 83 ? -7.237 -12.234 5.670 1.00 95.38 83 SER A C 1
ATOM 645 O O . SER A 1 83 ? -7.399 -11.354 6.507 1.00 95.38 83 SER A O 1
ATOM 647 N N . ALA A 1 84 ? -6.793 -13.453 5.991 1.00 94.75 84 ALA A N 1
ATOM 648 C CA . ALA A 1 84 ? -6.485 -13.855 7.365 1.00 94.75 84 ALA A CA 1
ATOM 649 C C . ALA A 1 84 ? -5.380 -12.985 7.990 1.00 94.75 84 ALA A C 1
ATOM 651 O O . ALA A 1 84 ? -5.531 -12.505 9.112 1.00 94.75 84 ALA A O 1
ATOM 652 N N . LEU A 1 85 ? -4.309 -12.695 7.240 1.00 94.44 85 LEU A N 1
ATOM 653 C CA . LEU A 1 85 ? -3.280 -11.746 7.680 1.00 94.44 85 LEU A CA 1
ATOM 654 C C . LEU A 1 85 ? -3.855 -10.345 7.886 1.00 94.44 85 LEU A C 1
ATOM 656 O O . LEU A 1 85 ? -3.561 -9.701 8.889 1.00 94.44 85 LEU A O 1
ATOM 660 N N . MET A 1 86 ? -4.675 -9.869 6.949 1.00 96.56 86 MET A N 1
ATOM 661 C CA . MET A 1 86 ? -5.278 -8.541 7.042 1.00 96.56 86 MET A CA 1
ATOM 662 C C . MET A 1 86 ? -6.212 -8.397 8.245 1.00 96.56 86 MET A C 1
ATOM 664 O O . MET A 1 86 ? -6.204 -7.332 8.857 1.00 96.56 86 MET A O 1
ATOM 668 N N . HIS A 1 87 ? -6.955 -9.442 8.627 1.00 96.12 87 HIS A N 1
ATOM 669 C CA . HIS A 1 87 ? -7.732 -9.450 9.870 1.00 96.12 87 HIS A CA 1
ATOM 670 C C . HIS A 1 87 ? -6.829 -9.204 11.076 1.00 96.12 87 HIS A C 1
ATOM 672 O O . HIS A 1 87 ? -7.042 -8.234 11.797 1.00 96.12 87 HIS A O 1
ATOM 678 N N . HIS A 1 88 ? -5.768 -9.997 11.223 1.00 93.75 88 HIS A N 1
ATOM 679 C CA . HIS A 1 88 ? -4.830 -9.855 12.334 1.00 93.75 88 HIS A CA 1
ATOM 680 C C . HIS A 1 88 ? -4.162 -8.468 12.374 1.00 93.75 88 HIS A C 1
ATOM 682 O O . HIS A 1 88 ? -4.068 -7.840 13.427 1.00 93.75 88 HIS A O 1
ATOM 688 N N . ILE A 1 89 ? -3.740 -7.947 11.217 1.00 94.88 89 ILE A N 1
ATOM 689 C CA . ILE A 1 89 ? -3.148 -6.605 11.114 1.00 94.88 89 ILE A CA 1
ATOM 690 C C . ILE A 1 89 ? -4.163 -5.533 11.525 1.00 94.88 89 ILE A C 1
ATOM 692 O O . ILE A 1 89 ? -3.822 -4.618 12.269 1.00 94.88 89 ILE A O 1
ATOM 696 N N . CYS A 1 90 ? -5.406 -5.622 11.048 1.00 95.88 90 CYS A N 1
ATOM 697 C CA . CYS A 1 90 ? -6.433 -4.630 11.364 1.00 95.88 90 CYS A CA 1
ATOM 698 C C . CYS A 1 90 ? -6.852 -4.683 12.833 1.00 95.88 90 CYS A C 1
ATOM 700 O O . CYS A 1 90 ? -7.055 -3.628 13.425 1.00 95.88 90 CYS A O 1
ATOM 702 N N . GLU A 1 91 ? -6.913 -5.871 13.434 1.00 95.00 91 GLU A N 1
ATOM 703 C CA . GLU A 1 91 ? -7.131 -6.031 14.872 1.00 95.00 91 GLU A CA 1
ATOM 704 C C . GLU A 1 91 ? -6.027 -5.353 15.689 1.00 95.00 91 GLU A C 1
ATOM 706 O O . GLU A 1 91 ? -6.330 -4.669 16.667 1.00 95.00 91 GLU A O 1
ATOM 711 N N . ASP A 1 92 ? -4.755 -5.480 15.288 1.00 92.50 92 ASP A N 1
ATOM 712 C CA . ASP A 1 92 ? -3.655 -4.762 15.946 1.00 92.50 92 ASP A CA 1
ATOM 713 C C . ASP A 1 92 ? -3.779 -3.241 15.775 1.00 92.50 92 ASP A C 1
ATOM 715 O O . ASP A 1 92 ? -3.609 -2.493 16.743 1.00 92.50 92 ASP A O 1
ATOM 719 N N . ILE A 1 93 ? -4.111 -2.777 14.564 1.00 94.44 93 ILE A N 1
ATOM 720 C CA . ILE A 1 93 ? -4.336 -1.355 14.269 1.00 94.44 93 ILE A CA 1
ATOM 721 C C . ILE A 1 93 ? -5.458 -0.798 15.154 1.00 94.44 93 ILE A C 1
ATOM 723 O O . ILE A 1 93 ? -5.275 0.242 15.786 1.00 94.44 93 ILE A O 1
ATOM 727 N N . ASP A 1 94 ? -6.589 -1.500 15.240 1.00 94.56 94 ASP A N 1
ATOM 728 C CA . ASP A 1 94 ? -7.762 -1.077 16.011 1.00 94.56 94 ASP A CA 1
ATOM 729 C C . ASP A 1 94 ? -7.506 -1.099 17.513 1.00 94.56 94 ASP A C 1
ATOM 731 O O . ASP A 1 94 ? -7.836 -0.141 18.220 1.00 94.56 94 ASP A O 1
ATOM 735 N N . ARG A 1 95 ? -6.862 -2.161 18.009 1.00 93.25 95 ARG A N 1
ATOM 736 C CA . ARG A 1 95 ? -6.497 -2.301 19.423 1.00 93.25 95 ARG A CA 1
ATOM 737 C C . ARG A 1 95 ? -5.678 -1.110 19.908 1.00 93.25 95 ARG A C 1
ATOM 739 O O . ARG A 1 95 ? -5.909 -0.619 21.012 1.00 93.25 95 ARG A O 1
ATOM 746 N N . HIS A 1 96 ? -4.764 -0.636 19.065 1.00 91.00 96 HIS A N 1
ATOM 747 C CA . HIS A 1 96 ? -3.856 0.464 19.374 1.00 91.00 96 HIS A CA 1
ATOM 748 C C . HIS A 1 96 ? -4.342 1.837 18.892 1.00 91.00 96 HIS A C 1
ATOM 750 O O . HIS A 1 96 ? -3.610 2.809 19.048 1.00 91.00 96 HIS A O 1
ATOM 756 N N . GLY A 1 97 ? -5.537 1.943 18.298 1.00 93.31 97 GLY A N 1
ATOM 757 C CA . GLY A 1 97 ? -6.078 3.219 17.815 1.00 93.31 97 GLY A CA 1
ATOM 758 C C . GLY A 1 97 ? -5.235 3.883 16.717 1.00 93.31 97 GLY A C 1
ATOM 759 O O . GLY A 1 97 ? -5.196 5.110 16.633 1.00 93.31 97 GLY A O 1
ATOM 760 N N . ARG A 1 98 ? -4.549 3.084 15.892 1.00 94.56 98 ARG A N 1
ATOM 761 C CA . ARG A 1 98 ? -3.606 3.555 14.868 1.00 94.56 98 ARG A CA 1
ATOM 762 C C . ARG A 1 98 ? -4.286 3.841 13.534 1.00 94.56 98 ARG A C 1
ATOM 764 O O . ARG A 1 98 ? -5.333 3.282 13.212 1.00 94.56 98 ARG A O 1
ATOM 771 N N . TYR A 1 99 ? -3.632 4.651 12.709 1.00 97.00 99 TYR A N 1
ATOM 772 C CA . TYR A 1 99 ? -3.900 4.668 11.271 1.00 97.00 99 TYR A CA 1
ATOM 773 C C . TYR A 1 99 ? -3.248 3.456 10.596 1.00 97.00 99 TYR A C 1
ATOM 775 O O . TYR A 1 99 ? -2.203 2.977 11.035 1.00 97.00 99 TYR A O 1
ATOM 783 N N . GLY A 1 100 ? -3.834 2.976 9.501 1.00 97.00 100 GLY A N 1
ATOM 784 C CA . GLY A 1 100 ? -3.202 2.004 8.608 1.00 97.00 100 GLY A CA 1
ATOM 785 C C . GLY A 1 100 ? -2.775 2.667 7.305 1.00 97.00 100 GLY A C 1
ATOM 786 O O . GLY A 1 100 ? -3.562 3.402 6.718 1.00 97.00 100 GLY A O 1
ATOM 787 N N . ASN A 1 101 ? -1.568 2.389 6.817 1.00 97.81 101 ASN A N 1
ATOM 788 C CA . ASN A 1 101 ? -1.113 2.856 5.506 1.00 97.81 101 ASN A CA 1
ATOM 789 C C . ASN A 1 101 ? -0.473 1.726 4.693 1.00 97.81 101 ASN A C 1
ATOM 791 O O . ASN A 1 101 ? 0.277 0.908 5.233 1.00 97.81 101 ASN A O 1
ATOM 795 N N . VAL A 1 102 ? -0.760 1.700 3.391 1.00 97.69 102 VAL A N 1
ATOM 796 C CA . VAL A 1 102 ? -0.158 0.767 2.436 1.00 97.69 102 VAL A CA 1
ATOM 797 C C . VAL A 1 102 ? -0.028 1.415 1.058 1.00 97.69 102 VAL A C 1
ATOM 799 O O . VAL A 1 102 ? -0.895 2.179 0.636 1.00 97.69 102 VAL A O 1
ATOM 802 N N . LEU A 1 103 ? 1.057 1.091 0.356 1.00 97.00 103 LEU A N 1
ATOM 803 C CA . LEU A 1 103 ? 1.205 1.336 -1.076 1.00 97.00 103 LEU A CA 1
ATOM 804 C C . LEU A 1 103 ? 0.834 0.039 -1.798 1.00 97.00 103 LEU A C 1
ATOM 806 O O . LEU A 1 103 ? 1.479 -0.988 -1.601 1.00 97.00 103 LEU A O 1
ATOM 810 N N . SER A 1 104 ? -0.240 0.071 -2.578 1.00 96.44 104 SER A N 1
ATOM 811 C CA . SER A 1 104 ? -0.831 -1.107 -3.204 1.00 96.44 104 SER A CA 1
ATOM 812 C C . SER A 1 104 ? -0.621 -1.097 -4.709 1.00 96.44 104 SER A C 1
ATOM 814 O O . SER A 1 104 ? -0.932 -0.114 -5.379 1.00 96.44 104 SER A O 1
ATOM 816 N N . SER A 1 105 ? -0.217 -2.241 -5.260 1.00 94.06 105 SER A N 1
ATOM 817 C CA . SER A 1 105 ? -0.388 -2.504 -6.689 1.00 94.06 105 SER A CA 1
ATOM 818 C C . SER A 1 105 ? -1.880 -2.533 -7.057 1.00 94.06 105 SER A C 1
ATOM 820 O O . SER A 1 105 ? -2.722 -2.738 -6.168 1.00 94.06 105 SER A O 1
ATOM 822 N N . PRO A 1 106 ? -2.241 -2.408 -8.347 1.00 94.50 106 PRO A N 1
ATOM 823 C CA . PRO A 1 106 ? -3.635 -2.491 -8.786 1.00 94.50 106 PRO A CA 1
ATOM 824 C C . PRO A 1 106 ? -4.331 -3.787 -8.338 1.00 94.50 106 PRO A C 1
ATOM 826 O O . PRO A 1 106 ? -5.471 -3.759 -7.878 1.00 94.50 106 PRO A O 1
ATOM 829 N N . ALA A 1 107 ? -3.616 -4.917 -8.377 1.00 92.12 107 ALA A N 1
ATOM 830 C CA . ALA A 1 107 ? -4.133 -6.216 -7.944 1.00 92.12 107 ALA A CA 1
ATOM 831 C C . ALA A 1 107 ? -4.440 -6.279 -6.433 1.00 92.12 107 ALA A C 1
ATOM 833 O O . ALA A 1 107 ? -5.351 -6.995 -6.013 1.00 92.12 107 ALA A O 1
ATOM 834 N N . GLY A 1 108 ? -3.702 -5.524 -5.610 1.00 93.56 108 GLY A N 1
ATOM 835 C CA . GLY A 1 108 ? -3.875 -5.491 -4.156 1.00 93.56 108 GLY A CA 1
ATOM 836 C C . GLY A 1 108 ? -5.049 -4.633 -3.676 1.00 93.56 108 GLY A C 1
ATOM 837 O O . GLY A 1 108 ? -5.591 -4.899 -2.603 1.00 93.56 108 GLY A O 1
ATOM 838 N N . VAL A 1 109 ? -5.501 -3.654 -4.472 1.00 96.75 109 VAL A N 1
ATOM 839 C CA . VAL A 1 109 ? -6.496 -2.649 -4.042 1.00 96.75 109 VAL A CA 1
ATOM 840 C C . VAL A 1 109 ? -7.765 -3.315 -3.516 1.00 96.75 109 VAL A C 1
ATOM 842 O O . VAL A 1 109 ? -8.224 -3.007 -2.417 1.00 96.75 109 VAL A O 1
ATOM 845 N N . ARG A 1 110 ? -8.292 -4.304 -4.250 1.00 96.62 110 ARG A N 1
ATOM 846 C CA . ARG A 1 110 ? -9.516 -5.022 -3.862 1.00 96.62 110 ARG A CA 1
ATOM 847 C C . ARG A 1 110 ? -9.381 -5.730 -2.513 1.00 96.62 110 ARG A C 1
ATOM 849 O O . ARG A 1 110 ? -10.375 -5.841 -1.798 1.00 96.62 110 ARG A O 1
ATOM 856 N N . LEU A 1 111 ? -8.196 -6.242 -2.172 1.00 96.44 111 LEU A N 1
ATOM 857 C CA . LEU A 1 111 ? -7.964 -6.853 -0.865 1.00 96.44 111 LEU A CA 1
ATOM 858 C C . LEU A 1 111 ? -8.051 -5.783 0.221 1.00 96.44 111 LEU A C 1
ATOM 860 O O . LEU A 1 111 ? -8.871 -5.919 1.123 1.00 96.44 111 LEU A O 1
ATOM 864 N N . TYR A 1 112 ? -7.267 -4.710 0.112 1.00 98.12 112 TYR A N 1
ATOM 865 C CA . TYR A 1 112 ? -7.189 -3.676 1.147 1.00 98.12 112 TYR A CA 1
ATOM 866 C C . TYR A 1 112 ? -8.515 -2.931 1.352 1.00 98.12 112 TYR A C 1
ATOM 868 O O . TYR A 1 112 ? -8.888 -2.658 2.495 1.00 98.12 112 TYR A O 1
ATOM 876 N N . SER A 1 113 ? -9.285 -2.682 0.288 1.00 98.19 113 SER A N 1
ATOM 877 C CA . SER A 1 113 ? -10.597 -2.029 0.393 1.00 98.19 113 SER A CA 1
ATOM 878 C C . SER A 1 113 ? -11.589 -2.798 1.270 1.00 98.19 113 SER A C 1
ATOM 880 O O . SER A 1 113 ? -12.348 -2.177 2.011 1.00 98.19 113 SER A O 1
ATOM 882 N N . LYS A 1 114 ? -11.541 -4.140 1.288 1.00 97.75 114 LYS A N 1
ATOM 883 C CA . LYS A 1 114 ? -12.372 -4.955 2.202 1.00 97.75 114 LYS A CA 1
ATOM 884 C C . LYS A 1 114 ? -12.087 -4.667 3.680 1.00 97.75 114 LYS A C 1
ATOM 886 O O . LYS A 1 114 ? -12.944 -4.895 4.525 1.00 97.75 114 LYS A O 1
ATOM 891 N N . PHE A 1 115 ? -10.900 -4.146 3.982 1.00 97.56 115 PHE A N 1
ATOM 892 C CA . PHE A 1 115 ? -10.428 -3.828 5.327 1.00 97.56 115 PHE A CA 1
ATOM 893 C C . PHE A 1 115 ? -10.467 -2.322 5.634 1.00 97.56 115 PHE A C 1
ATOM 895 O O . PHE A 1 115 ? -9.781 -1.856 6.545 1.00 97.56 115 PHE A O 1
ATOM 902 N N . ARG A 1 116 ? -11.307 -1.564 4.910 1.00 97.88 116 ARG A N 1
ATOM 903 C CA . ARG A 1 116 ? -11.532 -0.115 5.089 1.00 97.88 116 ARG A CA 1
ATOM 904 C C . ARG A 1 116 ? -10.305 0.754 4.802 1.00 97.88 116 ARG A C 1
ATOM 906 O O . ARG A 1 116 ? -10.169 1.842 5.356 1.00 97.88 116 ARG A O 1
ATOM 913 N N . PHE A 1 117 ? -9.408 0.274 3.947 1.00 98.25 117 PHE A N 1
ATOM 914 C CA . PHE A 1 117 ? -8.410 1.136 3.333 1.00 98.25 117 PHE A CA 1
ATOM 915 C C . PHE A 1 117 ? -9.045 1.848 2.135 1.00 98.25 117 PHE A C 1
ATOM 917 O O . PHE A 1 117 ? -9.539 1.207 1.206 1.00 98.25 117 PHE A O 1
ATOM 924 N N . GLU A 1 118 ? -9.014 3.172 2.160 1.00 98.38 118 GLU A N 1
ATOM 925 C CA . GLU A 1 118 ? -9.492 4.046 1.090 1.00 98.38 118 GLU A CA 1
ATOM 926 C C . GLU A 1 118 ? -8.299 4.532 0.262 1.00 98.38 118 GLU A C 1
ATOM 928 O O . GLU A 1 118 ? -7.222 4.776 0.806 1.00 98.38 118 GLU A O 1
ATOM 933 N N . VAL A 1 119 ? -8.469 4.675 -1.055 1.00 98.38 119 VAL A N 1
ATOM 934 C CA . VAL A 1 119 ? -7.444 5.289 -1.913 1.00 98.38 119 VAL A CA 1
ATOM 935 C C . VAL A 1 119 ? -7.394 6.787 -1.614 1.00 98.38 119 VAL A C 1
ATOM 937 O O . VAL A 1 119 ? -8.405 7.471 -1.728 1.00 98.38 119 VAL A O 1
ATOM 940 N N . VAL A 1 120 ? -6.214 7.293 -1.258 1.00 98.25 120 VAL A N 1
ATOM 941 C CA . VAL A 1 120 ? -5.976 8.707 -0.898 1.00 98.25 120 VAL A CA 1
ATOM 942 C C . VAL A 1 120 ? -4.916 9.381 -1.774 1.00 98.25 120 VAL A C 1
ATOM 944 O O . VAL A 1 120 ? -4.580 10.551 -1.579 1.00 98.25 120 VAL A O 1
ATOM 947 N N . GLY A 1 121 ? -4.371 8.642 -2.736 1.00 97.62 121 GLY A N 1
ATOM 948 C CA . GLY A 1 121 ? -3.428 9.133 -3.729 1.00 97.62 121 GLY A CA 1
ATOM 949 C C . GLY A 1 121 ? -2.878 8.007 -4.590 1.00 97.62 121 GLY A C 1
ATOM 950 O O . GLY A 1 121 ? -3.209 6.832 -4.392 1.00 97.62 121 GLY A O 1
ATOM 951 N N . ARG A 1 122 ? -2.070 8.373 -5.582 1.00 97.38 122 ARG A N 1
ATOM 952 C CA . ARG A 1 122 ? -1.459 7.448 -6.538 1.00 97.38 122 ARG A CA 1
ATOM 953 C C . ARG A 1 122 ? -0.084 7.956 -6.948 1.00 97.38 122 ARG A C 1
ATOM 955 O O . ARG A 1 122 ? 0.132 9.162 -7.010 1.00 97.38 122 ARG A O 1
ATOM 962 N N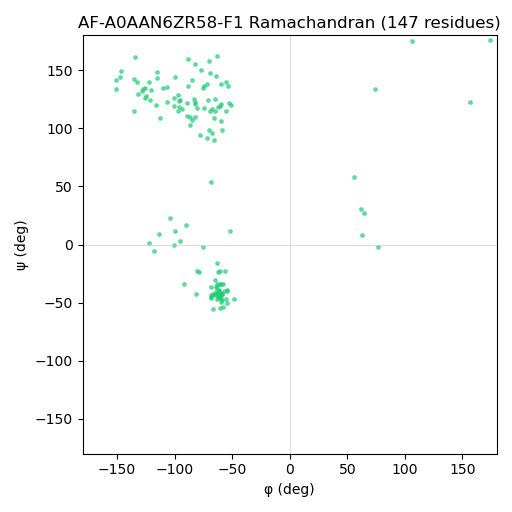 . VAL A 1 123 ? 0.807 7.021 -7.247 1.00 97.00 123 VAL A N 1
ATOM 963 C CA . VAL A 1 123 ? 2.083 7.272 -7.917 1.00 97.00 123 VAL A CA 1
ATOM 964 C C . VAL A 1 123 ? 2.041 6.544 -9.246 1.00 97.00 123 VAL A C 1
ATOM 966 O O . VAL A 1 123 ? 1.875 5.324 -9.270 1.00 97.00 123 VAL A O 1
ATOM 969 N N . GLU A 1 124 ? 2.176 7.289 -10.335 1.00 95.25 124 GLU A N 1
ATOM 970 C CA . GLU A 1 124 ? 2.305 6.702 -11.663 1.00 95.25 124 GLU A CA 1
ATOM 971 C C . GLU A 1 124 ? 3.713 6.130 -11.832 1.00 95.25 124 GLU A C 1
ATOM 973 O O . GLU A 1 124 ? 4.704 6.754 -11.453 1.00 95.25 124 GLU A O 1
ATOM 978 N N . THR A 1 125 ? 3.797 4.916 -12.371 1.00 90.69 125 THR A N 1
ATOM 979 C CA . THR A 1 125 ? 5.064 4.254 -12.698 1.00 90.69 125 THR A CA 1
ATOM 980 C C . THR A 1 125 ? 4.965 3.650 -14.098 1.00 90.69 125 THR A C 1
ATOM 982 O O . THR A 1 125 ? 3.847 3.399 -14.563 1.00 90.69 125 THR A O 1
ATOM 985 N N . PRO A 1 126 ? 6.090 3.329 -14.762 1.00 86.31 126 PRO A N 1
ATOM 986 C CA . PRO A 1 126 ? 6.067 2.658 -16.065 1.00 86.31 126 PRO A CA 1
ATOM 987 C C . PRO A 1 126 ? 5.297 1.324 -16.081 1.00 86.31 126 PRO A C 1
ATOM 989 O O . PRO A 1 126 ? 4.822 0.898 -17.128 1.00 86.31 126 PRO A O 1
ATOM 992 N N . TYR A 1 127 ? 5.134 0.677 -14.922 1.00 85.06 127 TYR A N 1
ATOM 993 C CA . TYR A 1 127 ? 4.438 -0.608 -14.769 1.00 85.06 127 TYR A CA 1
ATOM 994 C C . TYR A 1 127 ? 2.994 -0.459 -14.265 1.00 85.06 127 TYR A C 1
ATOM 996 O O . TYR A 1 127 ? 2.349 -1.440 -13.886 1.00 85.06 127 TYR A O 1
ATOM 1004 N N . GLY A 1 128 ? 2.482 0.773 -14.256 1.00 90.44 128 GLY A N 1
ATOM 1005 C CA . GLY A 1 128 ? 1.141 1.123 -13.810 1.00 90.44 128 GLY A CA 1
ATOM 1006 C C . GLY A 1 128 ? 1.107 1.832 -12.453 1.00 90.44 128 GLY A C 1
ATOM 1007 O O . GLY A 1 128 ? 2.135 2.002 -11.788 1.00 90.44 128 GLY A O 1
ATOM 1008 N N . PRO A 1 129 ? -0.086 2.270 -12.025 1.00 95.69 129 PRO A N 1
ATOM 1009 C CA . PRO A 1 129 ? -0.230 3.090 -10.834 1.00 95.69 129 PRO A CA 1
ATOM 1010 C C . PRO A 1 129 ? -0.053 2.268 -9.558 1.00 95.69 129 PRO A C 1
ATOM 1012 O O . PRO A 1 129 ? -0.662 1.208 -9.380 1.00 95.69 129 PRO A O 1
ATOM 1015 N N . ILE A 1 130 ? 0.695 2.817 -8.608 1.00 97.19 130 ILE A N 1
ATOM 1016 C CA . ILE A 1 130 ? 0.708 2.359 -7.220 1.00 97.19 130 ILE A CA 1
ATOM 1017 C C . ILE A 1 130 ? -0.246 3.242 -6.423 1.00 97.19 130 ILE A C 1
ATO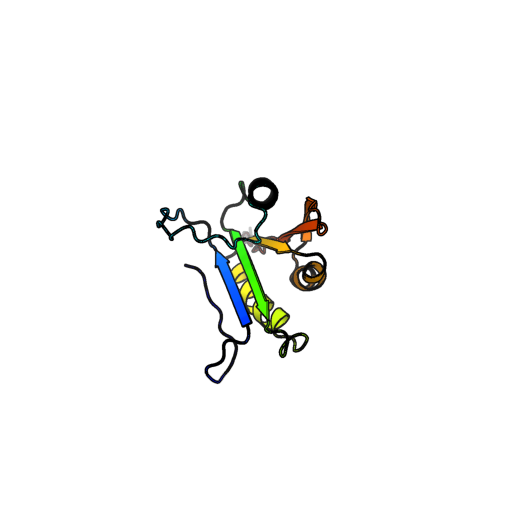M 1019 O O . ILE A 1 130 ? -0.066 4.453 -6.326 1.00 97.19 130 ILE A O 1
ATOM 1023 N N . SER A 1 131 ? -1.283 2.642 -5.844 1.00 98.25 131 SER A N 1
ATOM 1024 C CA . SER A 1 131 ? -2.268 3.360 -5.034 1.00 98.25 131 SER A CA 1
ATOM 1025 C C . SER A 1 131 ? -1.769 3.531 -3.605 1.00 98.25 131 SER A C 1
ATOM 1027 O O . SER A 1 131 ? -1.471 2.549 -2.929 1.00 98.25 131 SER A O 1
ATOM 1029 N N . SER A 1 132 ? -1.740 4.766 -3.117 1.00 98.12 132 SER A N 1
ATOM 1030 C CA . SER A 1 132 ? -1.573 5.051 -1.697 1.00 98.12 132 SER A CA 1
ATOM 1031 C C . SER A 1 132 ? -2.919 4.922 -1.007 1.00 98.12 132 SER A C 1
ATOM 1033 O O . SER A 1 132 ? -3.889 5.589 -1.382 1.00 98.12 132 SER A O 1
ATOM 1035 N N . MET A 1 133 ? -3.002 4.022 -0.030 1.00 98.44 133 MET A N 1
ATOM 1036 C CA . MET A 1 133 ? -4.244 3.723 0.667 1.00 98.44 133 MET A CA 1
ATOM 1037 C C . MET A 1 133 ? -4.105 3.957 2.168 1.00 98.44 133 MET A C 1
ATOM 1039 O O . MET A 1 133 ? -3.084 3.628 2.782 1.00 98.44 133 MET A O 1
ATOM 1043 N N . LEU A 1 134 ? -5.158 4.515 2.760 1.00 98.25 134 LEU A N 1
ATOM 1044 C CA . LEU A 1 134 ? -5.217 4.871 4.169 1.00 98.25 134 LEU A CA 1
ATOM 1045 C C . LEU A 1 134 ? -6.456 4.267 4.822 1.00 98.25 134 LEU A C 1
ATOM 1047 O O . LEU A 1 134 ? -7.568 4.370 4.312 1.00 98.25 134 LEU A O 1
ATOM 1051 N N . ARG A 1 135 ? -6.255 3.677 5.994 1.00 97.56 135 ARG A N 1
ATOM 1052 C CA . ARG A 1 135 ? -7.305 3.257 6.915 1.00 97.56 135 ARG A CA 1
ATOM 1053 C C . ARG A 1 135 ? -7.313 4.211 8.099 1.00 97.56 135 ARG A C 1
ATOM 1055 O O . ARG A 1 135 ? -6.294 4.366 8.776 1.00 97.56 135 ARG A O 1
ATOM 1062 N N . ARG A 1 136 ? -8.455 4.849 8.353 1.00 95.75 136 ARG A N 1
ATOM 1063 C CA . ARG A 1 136 ? -8.633 5.730 9.516 1.00 95.75 136 ARG A CA 1
ATOM 1064 C C . ARG A 1 136 ? -8.647 4.920 10.817 1.00 95.75 136 ARG A C 1
ATOM 1066 O O . ARG A 1 136 ? -9.113 3.781 10.831 1.00 95.75 136 ARG A O 1
ATOM 1073 N N . LYS A 1 137 ? -8.152 5.523 11.903 1.00 91.56 137 LYS A N 1
ATOM 1074 C CA . LYS A 1 137 ? -8.322 4.975 13.254 1.00 91.56 137 LYS A CA 1
ATOM 1075 C C . LYS A 1 137 ? -9.801 4.969 13.635 1.00 91.56 137 LYS A C 1
ATOM 1077 O O . LYS A 1 137 ? -10.536 5.888 13.273 1.00 91.56 137 LYS A O 1
ATOM 1082 N N . VAL A 1 138 ? -10.234 3.957 14.381 1.00 86.12 138 VAL A N 1
ATOM 1083 C CA . VAL A 1 138 ? -11.580 3.945 14.966 1.00 86.12 138 VAL A CA 1
ATOM 1084 C C . VAL A 1 138 ? -11.637 5.047 16.025 1.00 86.12 138 VAL A C 1
ATOM 1086 O O . VAL A 1 138 ? -10.889 5.005 17.002 1.00 86.12 138 VAL A O 1
ATOM 1089 N N . GLN A 1 139 ? -12.492 6.055 15.827 1.00 67.38 139 GLN A N 1
ATOM 1090 C CA . GLN A 1 139 ? -12.826 6.994 16.897 1.00 67.38 139 GLN A CA 1
ATOM 1091 C C . GLN A 1 139 ? -13.554 6.204 17.982 1.00 67.38 139 GLN A C 1
ATOM 1093 O O . GLN A 1 139 ? -14.624 5.650 17.744 1.00 67.38 139 GLN A O 1
ATOM 1098 N N . ARG A 1 140 ? -12.948 6.104 19.167 1.00 62.94 140 ARG A N 1
ATOM 1099 C CA . ARG A 1 140 ? -13.703 5.726 20.358 1.00 62.94 140 ARG A CA 1
ATOM 1100 C C . ARG A 1 140 ? -14.511 6.959 20.733 1.00 62.94 140 ARG A C 1
ATOM 1102 O O . ARG A 1 140 ? -13.905 7.995 21.008 1.00 62.94 140 ARG A O 1
ATOM 1109 N N . ASP A 1 141 ? -15.835 6.860 20.700 1.00 54.34 141 ASP A N 1
ATOM 1110 C CA . ASP A 1 141 ? -16.686 7.895 21.276 1.00 54.34 141 ASP A CA 1
ATOM 1111 C C . ASP A 1 141 ? -16.262 8.086 22.730 1.00 54.34 141 ASP A C 1
ATOM 1113 O O . ASP A 1 141 ? -16.367 7.177 23.558 1.00 54.34 141 ASP A O 1
ATOM 1117 N N . VAL A 1 142 ? -15.740 9.269 23.043 1.00 53.94 142 VAL A N 1
ATOM 1118 C CA . VAL A 1 142 ? -15.619 9.704 24.427 1.00 53.94 142 VAL A CA 1
ATOM 1119 C C . VAL A 1 142 ? -17.043 10.013 24.859 1.00 53.94 142 VAL A C 1
ATOM 1121 O O . VAL A 1 142 ? -17.551 11.107 24.630 1.00 53.94 142 VAL A O 1
ATOM 1124 N N . SER A 1 143 ? -17.723 9.020 25.429 1.00 49.97 143 SER A N 1
ATOM 1125 C CA . SER A 1 143 ? -18.993 9.224 26.109 1.00 49.97 143 SER A CA 1
ATOM 1126 C C . SER A 1 143 ? -18.765 10.230 27.236 1.00 49.97 143 SER A C 1
ATOM 1128 O O . SER A 1 143 ? -18.253 9.880 28.300 1.00 49.97 143 SER A O 1
ATOM 1130 N N . VAL A 1 144 ? -19.107 11.494 26.986 1.00 57.72 144 VAL A N 1
ATOM 1131 C CA . VAL A 1 144 ? -19.202 12.520 28.024 1.00 57.72 144 VAL A CA 1
ATOM 1132 C C . VAL A 1 144 ? -20.252 12.020 29.021 1.00 57.72 144 VAL A C 1
ATOM 1134 O O . VAL A 1 144 ? -21.385 11.759 28.601 1.00 57.72 144 VAL A O 1
ATOM 1137 N N . PRO A 1 145 ? -19.925 11.834 30.313 1.00 50.47 145 PRO A N 1
ATOM 1138 C CA . PRO A 1 145 ? -20.925 11.424 31.284 1.00 50.47 145 PRO A CA 1
ATOM 1139 C C . PRO A 1 145 ? -22.013 12.498 31.323 1.00 50.47 145 PRO A C 1
ATOM 1141 O O . PRO A 1 145 ? -21.738 13.665 31.613 1.00 50.47 145 PRO A O 1
ATOM 1144 N N . LYS A 1 146 ? -23.250 12.112 30.988 1.00 45.22 146 LYS A N 1
ATOM 1145 C CA . LYS A 1 146 ? -24.420 12.973 31.161 1.00 45.22 146 LYS A CA 1
ATOM 1146 C C . LYS A 1 146 ? -24.520 13.296 32.649 1.00 45.22 146 LYS A C 1
ATOM 1148 O O . LYS A 1 146 ? -24.869 12.433 33.448 1.00 45.22 146 LYS A O 1
ATOM 1153 N N . LYS A 1 147 ? -24.180 14.530 33.024 1.00 51.94 147 LYS A N 1
ATOM 1154 C CA . LYS A 1 147 ? -24.528 15.061 34.341 1.00 51.94 147 LYS A CA 1
ATOM 1155 C C . LYS A 1 147 ? -26.050 15.163 34.380 1.00 51.94 147 LYS A C 1
ATOM 1157 O O . LYS A 1 147 ? -26.624 15.983 33.668 1.00 51.94 147 LYS A O 1
ATOM 1162 N N . HIS A 1 148 ? -26.684 14.290 35.152 1.00 47.78 148 HIS A N 1
ATOM 1163 C CA . HIS A 1 148 ? -28.058 14.497 35.581 1.00 47.78 148 HIS A CA 1
ATOM 1164 C C . HIS A 1 148 ? -28.047 15.668 36.570 1.00 47.78 148 HIS A C 1
ATOM 1166 O O . HIS A 1 148 ? -27.377 15.586 37.601 1.00 47.78 148 HIS A O 1
ATOM 1172 N N . TYR A 1 149 ? -28.690 16.768 36.177 1.00 51.34 149 TYR A N 1
ATOM 1173 C CA . TYR A 1 149 ? -29.132 17.835 37.074 1.00 51.34 149 TYR A CA 1
ATOM 1174 C C . TYR A 1 149 ? -30.506 17.475 37.632 1.00 51.34 149 TYR A C 1
ATOM 1176 O O . TYR A 1 149 ? -31.283 16.851 36.869 1.00 51.34 149 TYR A O 1
#

Foldseek 3Di:
DWDWDADDDDDDRFKTWTKDWDDDDDDDDDPPDDDPPDPPVQVVVLVVLVVVVCCVPPVPPHAEIETPDIDGDPVCPPVCVLVVVLVVVLVVCQVRQHKYKYFADPVCPVSVVVSQWDFPDWDQGPVGITTITMHHGDDDPPPDPPPDD

pLDDT: mean 81.96, std 19.92, range [27.03, 98.44]

Organism: NCBI:txid1934379